Protein AF-A0A258DHE6-F1 (afdb_monomer)

Sequence (93 aa):
MIRQIVALQLERIRRRVGEAYGASFDYDPALVEAIAARCTESASGARNIENILSRTLLPELSMRLLEAMANETPITAIFVGLAADGQFTYALS

Radius of gyration: 13.35 Å; Cα contacts (8 Å, |Δi|>4): 103; chains: 1; bounding box: 31×19×33 Å

Nearest PDB structures (foldseek):
  7ttr-assembly1_D  TM=7.112E-01  e=1.881E-03  Homo sapiens
  7tts-asse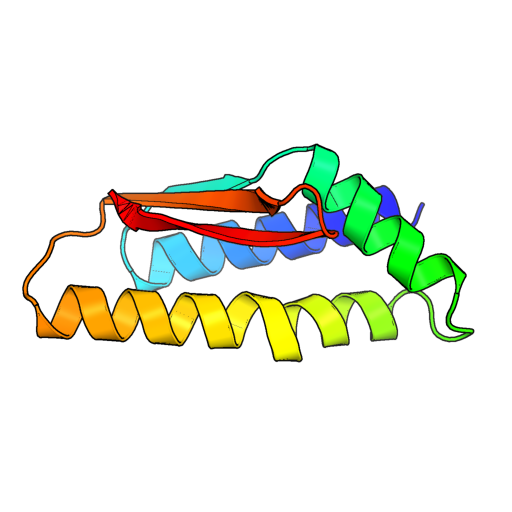mbly1_D  TM=7.112E-01  e=1.881E-03  Homo sapiens
  7us2-assembly1_E  TM=7.720E-01  e=1.074E-02  Homo sapiens
  7ttr-assembly1_B  TM=8.091E-01  e=1.198E-01  Homo sapiens
  7tts-assembly1_B  TM=8.091E-01  e=1.198E-01  Homo sapiens

pLDDT: mean 85.48, std 7.7, range [57.56, 93.5]

Secondary structure (DSSP, 8-state):
-HHHHHHHHHHHHHHHHHHHHS-EEEE-HHHHHHHHHHHHTSTTHHHHHHHHIIIIIHHHHHHHHHHHHHTT----EEEEEE-TTS-EEEEE-

Structure (mmCIF, N/CA/C/O backbone):
data_AF-A0A258DHE6-F1
#
_entry.id   AF-A0A258DHE6-F1
#
loop_
_atom_site.group_PDB
_atom_site.id
_atom_site.type_symbol
_atom_site.label_atom_id
_atom_site.label_alt_id
_atom_site.label_comp_id
_atom_site.label_asym_id
_atom_site.label_entity_id
_atom_site.label_seq_id
_atom_site.pdbx_PDB_ins_code
_atom_site.Cartn_x
_atom_site.Cartn_y
_atom_site.Cartn_z
_atom_site.occupancy
_atom_site.B_iso_or_equiv
_atom_site.auth_seq_id
_atom_site.auth_comp_id
_atom_site.auth_asym_id
_atom_site.auth_atom_id
_atom_site.pdbx_PDB_model_num
ATOM 1 N N . MET A 1 1 ? 13.602 -6.596 -10.823 1.00 76.06 1 MET A N 1
ATOM 2 C CA . MET A 1 1 ? 14.307 -5.717 -9.864 1.00 76.06 1 MET A CA 1
ATOM 3 C C . MET A 1 1 ? 13.386 -4.647 -9.269 1.00 76.06 1 MET A C 1
ATOM 5 O O . MET A 1 1 ? 13.118 -4.727 -8.082 1.00 76.06 1 MET A O 1
ATOM 9 N N . ILE A 1 2 ? 12.822 -3.709 -10.049 1.00 81.31 2 ILE A N 1
ATOM 10 C CA . ILE A 1 2 ? 11.935 -2.637 -9.525 1.00 81.31 2 ILE A CA 1
ATOM 11 C C . ILE A 1 2 ? 10.743 -3.165 -8.706 1.00 81.31 2 ILE A C 1
ATOM 13 O O . ILE A 1 2 ? 10.496 -2.662 -7.616 1.00 81.31 2 ILE A O 1
ATOM 17 N N . ARG A 1 3 ? 10.066 -4.227 -9.163 1.00 85.25 3 ARG A N 1
ATOM 18 C CA . ARG A 1 3 ? 8.934 -4.849 -8.440 1.00 85.25 3 ARG A CA 1
ATOM 19 C C . ARG A 1 3 ? 9.278 -5.256 -7.004 1.00 85.25 3 ARG A C 1
ATOM 21 O O . ARG A 1 3 ? 8.493 -5.030 -6.094 1.00 85.25 3 ARG A O 1
ATOM 28 N N . GLN A 1 4 ? 10.474 -5.809 -6.794 1.00 86.31 4 GLN A N 1
ATOM 29 C CA . GLN A 1 4 ? 10.943 -6.214 -5.464 1.00 86.31 4 GLN A CA 1
ATOM 30 C C . GLN A 1 4 ? 11.178 -5.002 -4.560 1.00 86.31 4 GLN A C 1
ATOM 32 O O . GLN A 1 4 ? 10.873 -5.057 -3.376 1.00 86.31 4 GLN A O 1
ATOM 37 N N . ILE A 1 5 ? 11.679 -3.894 -5.117 1.00 86.19 5 ILE A N 1
ATOM 38 C CA . ILE A 1 5 ? 11.858 -2.645 -4.369 1.00 86.19 5 ILE A CA 1
ATOM 39 C C . ILE A 1 5 ? 10.494 -2.097 -3.941 1.00 86.19 5 ILE A C 1
ATOM 41 O O . ILE A 1 5 ? 10.330 -1.741 -2.779 1.00 86.19 5 ILE A O 1
ATOM 45 N N . VAL A 1 6 ? 9.510 -2.081 -4.846 1.00 87.00 6 VAL A N 1
ATOM 46 C CA . VAL A 1 6 ? 8.138 -1.657 -4.527 1.00 87.00 6 VAL A CA 1
ATOM 47 C C . VAL A 1 6 ? 7.548 -2.526 -3.415 1.00 87.00 6 VAL A C 1
ATOM 49 O O . VAL A 1 6 ? 7.092 -1.985 -2.412 1.00 87.00 6 VAL A O 1
ATOM 52 N N . ALA A 1 7 ? 7.634 -3.854 -3.538 1.00 88.94 7 ALA A N 1
ATOM 53 C CA . ALA A 1 7 ? 7.142 -4.783 -2.520 1.00 88.94 7 ALA A CA 1
ATOM 54 C C . ALA A 1 7 ? 7.807 -4.553 -1.150 1.00 88.94 7 ALA A C 1
ATOM 56 O O . ALA A 1 7 ? 7.121 -4.484 -0.134 1.00 88.94 7 ALA A O 1
ATOM 57 N N . LEU A 1 8 ? 9.129 -4.348 -1.111 1.00 90.38 8 LEU A N 1
ATOM 58 C CA . LEU A 1 8 ? 9.853 -4.040 0.127 1.00 90.38 8 LEU A CA 1
ATOM 59 C C . LEU A 1 8 ? 9.403 -2.719 0.765 1.00 90.38 8 LEU A C 1
ATOM 61 O O . LEU A 1 8 ? 9.325 -2.629 1.990 1.00 90.38 8 LEU A O 1
ATOM 65 N N . GLN A 1 9 ? 9.118 -1.686 -0.032 1.00 88.12 9 GLN A N 1
ATOM 66 C CA . GLN A 1 9 ? 8.620 -0.414 0.500 1.00 88.12 9 GLN A CA 1
ATOM 67 C C . GLN A 1 9 ? 7.177 -0.537 1.000 1.00 88.12 9 GLN A C 1
ATOM 69 O O . GLN A 1 9 ? 6.879 -0.043 2.085 1.00 88.12 9 GLN A O 1
ATOM 74 N N . LEU A 1 10 ? 6.307 -1.246 0.276 1.00 90.25 10 LEU A N 1
ATOM 75 C CA . LEU A 1 10 ? 4.943 -1.537 0.729 1.00 90.25 10 LEU A CA 1
ATOM 76 C C . LEU A 1 10 ? 4.948 -2.338 2.034 1.00 90.25 10 LEU A C 1
ATOM 78 O O . LEU A 1 10 ? 4.186 -2.033 2.941 1.00 90.25 10 LEU A O 1
ATOM 82 N N . GLU A 1 11 ? 5.877 -3.277 2.196 1.00 91.62 11 GLU A N 1
ATOM 83 C CA . GLU A 1 11 ? 6.044 -4.036 3.438 1.00 91.62 11 GLU A CA 1
ATOM 84 C C . GLU A 1 11 ? 6.524 -3.164 4.616 1.00 91.62 11 GLU A C 1
ATOM 86 O O . GLU A 1 11 ? 6.178 -3.391 5.778 1.00 91.62 11 GLU A O 1
ATOM 91 N N . ARG A 1 12 ? 7.327 -2.125 4.351 1.00 90.44 12 ARG A N 1
ATOM 92 C CA . ARG A 1 12 ? 7.680 -1.120 5.372 1.00 90.44 12 ARG A CA 1
ATOM 93 C C . ARG A 1 12 ? 6.473 -0.269 5.753 1.00 90.44 12 ARG A C 1
ATOM 95 O O . ARG A 1 12 ? 6.300 0.018 6.934 1.00 90.44 12 ARG A O 1
ATOM 102 N N . ILE A 1 13 ? 5.647 0.107 4.777 1.00 88.69 13 ILE A N 1
ATOM 103 C CA . ILE A 1 13 ? 4.399 0.843 5.011 1.00 88.69 13 ILE A CA 1
ATOM 104 C C . ILE A 1 13 ? 3.442 -0.007 5.840 1.00 88.69 13 ILE A C 1
ATOM 106 O O . ILE A 1 13 ? 2.967 0.474 6.862 1.00 88.69 13 ILE A O 1
ATOM 110 N N . ARG A 1 14 ? 3.249 -1.278 5.473 1.00 90.94 14 ARG A N 1
ATOM 111 C CA . ARG A 1 14 ? 2.409 -2.235 6.197 1.00 90.94 14 ARG A CA 1
ATOM 112 C C . ARG A 1 14 ? 2.743 -2.280 7.682 1.00 90.94 14 ARG A C 1
ATOM 114 O O . ARG A 1 14 ? 1.866 -2.099 8.520 1.00 90.94 14 ARG A O 1
ATOM 121 N N . ARG A 1 15 ? 4.027 -2.463 8.005 1.00 90.94 15 ARG A N 1
A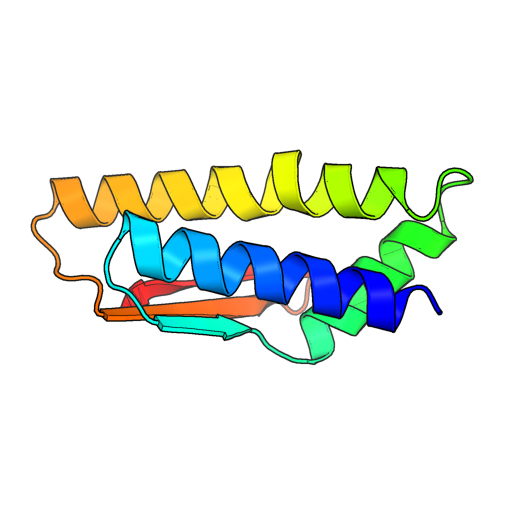TOM 1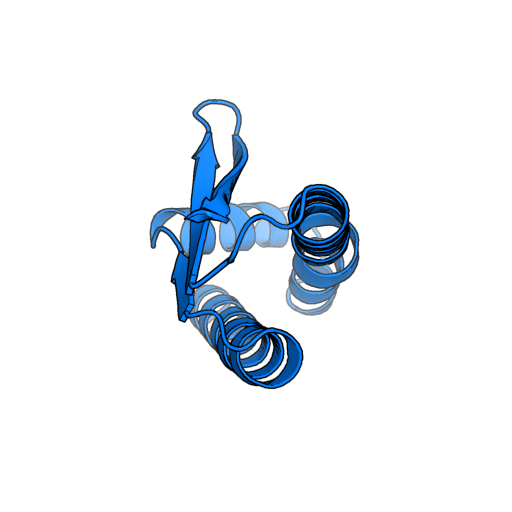22 C CA . ARG A 1 15 ? 4.504 -2.477 9.396 1.00 90.94 15 ARG A CA 1
ATOM 123 C C . ARG A 1 15 ? 4.239 -1.156 10.107 1.00 90.94 15 ARG A C 1
ATOM 125 O O . ARG A 1 15 ? 3.661 -1.161 11.184 1.00 90.94 15 ARG A O 1
ATOM 132 N N . ARG A 1 16 ? 4.593 -0.030 9.483 1.00 88.31 16 ARG A N 1
ATOM 133 C CA . ARG A 1 16 ? 4.406 1.299 10.079 1.00 88.31 16 ARG A CA 1
ATOM 134 C C . ARG A 1 16 ? 2.934 1.623 10.336 1.00 88.31 16 ARG A C 1
ATOM 136 O O . ARG A 1 16 ? 2.619 2.223 11.354 1.00 88.31 16 ARG A O 1
ATOM 143 N N . VAL A 1 17 ? 2.048 1.254 9.415 1.00 85.62 17 VAL A N 1
ATOM 144 C CA . VAL A 1 17 ? 0.602 1.457 9.553 1.00 85.62 17 VAL A CA 1
ATOM 145 C C . VAL A 1 17 ? 0.048 0.580 10.675 1.00 85.62 17 VAL A C 1
ATOM 147 O O . VAL A 1 17 ? -0.674 1.088 11.528 1.00 85.62 17 VAL A O 1
ATOM 150 N N . GLY A 1 18 ? 0.453 -0.692 10.737 1.00 87.25 18 GLY A N 1
ATOM 151 C CA . GLY A 1 18 ? 0.075 -1.583 11.835 1.00 87.25 18 GLY A CA 1
ATOM 152 C C . GLY A 1 18 ? 0.556 -1.093 13.200 1.00 87.25 18 GLY A C 1
ATOM 153 O O . GLY A 1 18 ? -0.207 -1.110 14.158 1.00 87.25 18 GLY A O 1
ATOM 154 N N . GLU A 1 19 ? 1.786 -0.586 13.289 1.00 87.88 19 GLU A N 1
ATOM 155 C CA . GLU A 1 19 ? 2.338 -0.019 14.526 1.00 87.88 19 GLU A CA 1
ATOM 156 C C . GLU A 1 19 ? 1.661 1.297 14.935 1.00 87.88 19 GLU A C 1
ATOM 158 O O . GLU A 1 19 ? 1.442 1.529 16.120 1.00 87.88 19 GLU A O 1
ATOM 163 N N . ALA A 1 20 ? 1.334 2.166 13.974 1.00 84.75 20 ALA A N 1
ATOM 164 C CA . ALA A 1 20 ? 0.771 3.486 14.256 1.00 84.75 20 ALA A CA 1
ATOM 165 C C . ALA A 1 20 ? -0.735 3.459 14.551 1.00 84.75 20 ALA A C 1
ATOM 167 O O . ALA A 1 20 ? -1.203 4.244 15.373 1.00 84.75 20 ALA A O 1
ATOM 168 N N . TYR A 1 21 ? -1.487 2.587 13.875 1.00 82.88 21 TYR A N 1
ATOM 169 C CA . TYR A 1 21 ? -2.953 2.594 13.905 1.00 82.88 21 TYR A CA 1
ATOM 170 C C . TYR A 1 21 ? -3.567 1.292 14.432 1.00 82.88 21 TYR A C 1
ATOM 172 O O . TYR A 1 21 ? -4.775 1.238 14.627 1.00 82.88 21 TYR A O 1
ATOM 180 N N . GLY A 1 22 ? -2.775 0.236 14.652 1.00 85.25 22 GLY A N 1
ATOM 181 C CA . GLY A 1 22 ? -3.297 -1.071 15.070 1.00 85.25 22 GLY A CA 1
ATOM 182 C C . GLY A 1 22 ? -4.104 -1.800 13.989 1.00 85.25 22 GLY A C 1
ATOM 183 O O . GLY A 1 22 ? -4.776 -2.781 14.294 1.00 85.25 22 GLY A O 1
ATOM 184 N N . ALA A 1 23 ? -4.041 -1.336 12.737 1.00 88.50 23 ALA A N 1
ATOM 185 C CA . ALA A 1 23 ? -4.789 -1.887 11.613 1.00 88.50 23 ALA A CA 1
ATOM 186 C C . ALA A 1 23 ? -3.916 -2.802 10.743 1.00 88.50 23 ALA A C 1
ATOM 188 O O . ALA A 1 23 ? -2.732 -2.540 10.512 1.00 88.50 23 ALA A O 1
ATOM 189 N N . SER A 1 24 ? -4.516 -3.861 10.204 1.00 90.88 24 SER A N 1
ATOM 190 C CA . SER A 1 24 ? -3.902 -4.630 9.121 1.00 90.88 24 SER A CA 1
ATOM 191 C C . SER A 1 24 ? -3.831 -3.785 7.845 1.00 90.88 24 SER A C 1
ATOM 193 O O . SER A 1 24 ? -4.696 -2.948 7.595 1.00 90.88 24 SER A O 1
ATOM 195 N N . PHE A 1 25 ? -2.772 -3.970 7.058 1.00 92.25 25 PHE A N 1
ATOM 196 C CA . PHE A 1 25 ? -2.588 -3.278 5.786 1.00 92.25 25 PHE A CA 1
ATOM 197 C C . PHE A 1 25 ? -2.264 -4.301 4.703 1.00 92.25 25 PHE A C 1
ATOM 199 O O . PHE A 1 25 ? -1.213 -4.943 4.738 1.00 92.25 25 PHE A O 1
ATOM 206 N N . ASP A 1 26 ? -3.158 -4.409 3.735 1.00 93.44 26 ASP A N 1
ATOM 207 C CA . ASP A 1 26 ? -3.045 -5.278 2.576 1.00 93.44 26 ASP A CA 1
ATOM 208 C C . ASP A 1 26 ? -3.164 -4.454 1.293 1.00 93.44 26 ASP A C 1
ATOM 210 O O . ASP A 1 26 ? -3.651 -3.320 1.280 1.00 93.44 26 ASP A O 1
ATOM 214 N N . TYR A 1 27 ? -2.668 -5.007 0.193 1.00 92.94 27 TYR A N 1
ATOM 215 C CA . TYR A 1 27 ? -2.711 -4.340 -1.099 1.00 92.94 27 TYR 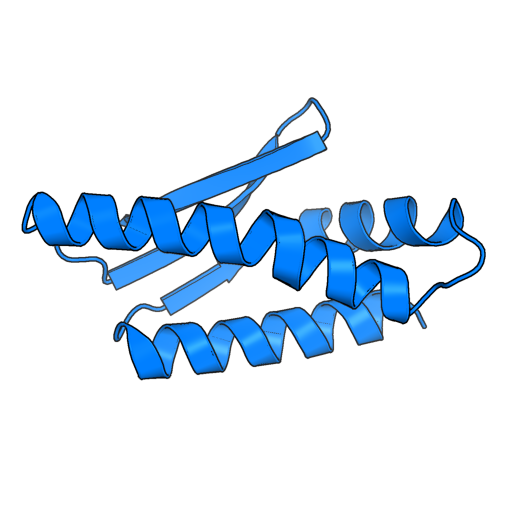A CA 1
ATOM 216 C C . TYR A 1 27 ? -2.892 -5.335 -2.238 1.00 92.94 27 TYR A C 1
ATOM 218 O O . TYR A 1 27 ? -2.462 -6.487 -2.161 1.00 92.94 27 TYR A O 1
ATOM 226 N N . ASP A 1 28 ? -3.500 -4.865 -3.321 1.00 92.62 28 ASP A N 1
ATOM 227 C CA . ASP A 1 28 ? -3.635 -5.632 -4.552 1.00 92.62 28 ASP A CA 1
ATOM 228 C C . ASP A 1 28 ? -2.249 -5.856 -5.192 1.00 92.62 28 ASP A C 1
ATOM 230 O O . ASP A 1 28 ? -1.509 -4.888 -5.398 1.00 92.62 28 ASP A O 1
ATOM 234 N N . PRO A 1 29 ? -1.865 -7.091 -5.563 1.00 88.69 29 PRO A N 1
ATOM 235 C CA . PRO A 1 29 ? -0.647 -7.343 -6.332 1.00 88.69 29 PRO A CA 1
ATOM 236 C C . PRO A 1 29 ? -0.515 -6.483 -7.604 1.00 88.69 29 PRO A C 1
ATOM 238 O O . PRO A 1 29 ? 0.601 -6.102 -7.969 1.00 88.69 29 PRO A O 1
ATOM 241 N N . ALA A 1 30 ? -1.626 -6.112 -8.250 1.00 89.38 30 ALA A N 1
ATOM 242 C CA . ALA A 1 30 ? -1.650 -5.209 -9.402 1.00 89.38 30 ALA A CA 1
ATOM 243 C C . ALA A 1 30 ? -1.131 -3.795 -9.071 1.00 89.38 30 ALA A C 1
ATOM 245 O O . ALA A 1 30 ? -0.616 -3.097 -9.949 1.00 89.38 30 ALA A O 1
ATOM 246 N N . LEU A 1 31 ? -1.178 -3.381 -7.801 1.00 89.75 31 LEU A N 1
ATOM 247 C CA . LEU A 1 31 ? -0.588 -2.130 -7.325 1.00 89.75 31 LEU A CA 1
ATOM 248 C C . LEU A 1 31 ? 0.930 -2.107 -7.560 1.00 89.75 31 LEU A C 1
ATOM 250 O O . LEU A 1 31 ? 1.485 -1.095 -7.992 1.00 89.75 31 LEU A O 1
ATOM 254 N N . VAL A 1 32 ? 1.606 -3.237 -7.316 1.00 89.56 32 VAL A N 1
ATOM 255 C CA . VAL A 1 32 ? 3.056 -3.379 -7.527 1.00 89.56 32 VAL A CA 1
ATOM 256 C C . VAL A 1 32 ? 3.393 -3.180 -9.000 1.00 89.56 32 VAL A C 1
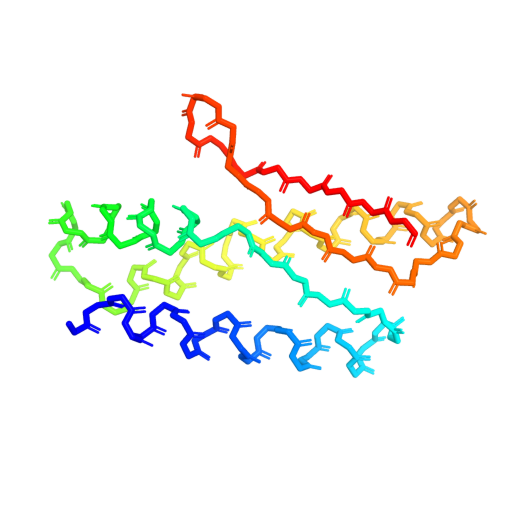ATOM 258 O O . VAL A 1 32 ? 4.358 -2.489 -9.332 1.00 89.56 32 VAL A O 1
ATOM 261 N N . GLU A 1 33 ? 2.573 -3.760 -9.875 1.00 87.56 33 GLU A N 1
ATOM 262 C CA . GLU A 1 33 ? 2.701 -3.645 -11.324 1.00 87.56 33 GLU A CA 1
ATOM 263 C C . GLU A 1 33 ? 2.541 -2.194 -11.791 1.00 87.56 33 GLU A C 1
ATOM 265 O O . GLU A 1 33 ? 3.398 -1.685 -12.517 1.00 87.56 33 GLU A O 1
ATOM 270 N N . ALA A 1 34 ? 1.505 -1.504 -11.315 1.00 87.19 34 ALA A N 1
ATOM 271 C CA . ALA A 1 34 ? 1.222 -0.119 -11.678 1.00 87.19 34 ALA A CA 1
ATOM 272 C C . ALA A 1 34 ? 2.299 0.861 -11.186 1.00 87.19 34 ALA A C 1
ATOM 274 O O . ALA A 1 34 ? 2.741 1.736 -11.935 1.00 87.19 34 ALA A O 1
ATOM 275 N N . ILE A 1 35 ? 2.772 0.708 -9.944 1.00 86.12 35 ILE A N 1
ATOM 276 C CA . ILE A 1 35 ? 3.850 1.550 -9.402 1.00 86.12 35 ILE A CA 1
ATOM 277 C C . ILE A 1 35 ? 5.152 1.301 -10.169 1.00 86.12 35 ILE A C 1
ATOM 279 O O . ILE A 1 35 ? 5.868 2.251 -10.494 1.00 86.12 35 ILE A O 1
ATOM 283 N N . ALA A 1 36 ? 5.455 0.040 -10.495 1.00 85.31 36 ALA A N 1
ATOM 284 C CA . ALA A 1 36 ? 6.628 -0.302 -11.288 1.00 85.31 36 ALA A CA 1
ATOM 285 C C . ALA A 1 36 ? 6.574 0.324 -12.692 1.00 85.31 36 ALA A C 1
ATOM 287 O O . ALA A 1 36 ? 7.567 0.917 -13.115 1.00 85.31 36 ALA A O 1
ATOM 288 N N . ALA A 1 37 ? 5.421 0.257 -13.369 1.00 83.50 37 ALA A N 1
ATOM 289 C CA . ALA A 1 37 ? 5.216 0.834 -14.699 1.00 83.50 37 ALA A CA 1
ATOM 290 C C . ALA A 1 37 ? 5.409 2.363 -14.714 1.00 83.50 37 ALA A C 1
ATOM 292 O O . ALA A 1 37 ? 6.118 2.897 -15.566 1.00 83.50 37 ALA A O 1
ATOM 293 N N . ARG A 1 38 ? 4.897 3.068 -13.696 1.00 80.38 38 ARG A N 1
ATOM 294 C CA . ARG A 1 38 ? 5.114 4.519 -13.517 1.00 80.38 38 ARG A CA 1
ATOM 295 C C . ARG A 1 38 ? 6.579 4.896 -13.294 1.00 80.38 38 ARG A C 1
ATOM 297 O O . ARG A 1 38 ? 6.977 6.033 -13.534 1.00 80.38 38 ARG A O 1
ATOM 304 N N . CYS A 1 39 ? 7.399 3.967 -12.803 1.00 74.50 39 CYS A N 1
ATOM 305 C CA . CYS A 1 39 ? 8.824 4.204 -12.568 1.00 74.50 39 CYS A CA 1
ATOM 306 C C . CYS A 1 39 ? 9.693 3.969 -13.800 1.00 74.50 39 CYS A C 1
ATOM 308 O O . CYS A 1 39 ? 10.775 4.543 -13.874 1.00 74.50 39 CYS A O 1
ATOM 310 N N . THR A 1 40 ? 9.236 3.175 -14.767 1.00 65.69 40 THR A N 1
ATOM 311 C CA . THR A 1 40 ? 9.937 2.990 -16.046 1.00 65.69 40 THR A CA 1
ATOM 312 C C . THR A 1 40 ? 9.869 4.213 -16.964 1.00 65.69 40 THR A C 1
ATOM 314 O O . THR A 1 40 ? 10.726 4.355 -17.828 1.00 65.69 40 THR A O 1
ATOM 317 N N . GLU A 1 41 ? 8.920 5.126 -16.747 1.00 62.53 41 GLU A N 1
ATOM 318 C CA . GLU A 1 41 ? 8.774 6.359 -17.540 1.00 62.53 41 GLU A CA 1
ATOM 319 C C . GLU A 1 41 ? 9.682 7.510 -17.066 1.00 62.53 41 GLU A C 1
ATOM 321 O O . GLU A 1 41 ? 9.905 8.472 -17.798 1.00 62.53 41 GLU A O 1
ATOM 326 N N . SER A 1 42 ? 10.249 7.421 -15.856 1.00 57.56 42 SER A N 1
ATOM 327 C CA . SER A 1 42 ? 11.077 8.473 -15.256 1.00 57.56 42 SER A CA 1
ATOM 328 C C . SER A 1 42 ? 12.493 7.964 -14.995 1.00 57.56 42 SER A C 1
ATOM 330 O O . SER A 1 42 ? 12.689 6.960 -14.312 1.00 57.56 42 SER A O 1
ATOM 332 N N . ALA A 1 43 ? 13.508 8.687 -15.478 1.00 58.59 43 ALA A N 1
ATOM 333 C CA . ALA A 1 43 ? 14.935 8.334 -15.406 1.00 58.59 43 ALA A CA 1
ATOM 334 C C . ALA A 1 43 ? 15.520 8.179 -13.975 1.00 58.59 43 ALA A C 1
ATOM 336 O O . ALA A 1 43 ? 16.727 8.021 -13.809 1.00 58.59 43 ALA A O 1
ATOM 337 N N . SER A 1 44 ? 14.686 8.211 -12.927 1.00 61.03 44 SER A N 1
ATOM 338 C CA . SER A 1 44 ? 15.069 8.150 -11.510 1.00 61.03 44 SER A CA 1
ATOM 339 C C . SER A 1 44 ? 14.502 6.952 -10.725 1.00 61.03 44 SER A C 1
ATOM 341 O O . SER A 1 44 ? 14.537 6.971 -9.494 1.00 61.03 44 SER A O 1
ATOM 343 N N . GLY A 1 45 ? 14.011 5.907 -11.408 1.00 64.88 45 GLY A N 1
ATOM 344 C CA . GLY A 1 45 ? 13.730 4.553 -10.893 1.00 64.88 45 GLY A CA 1
ATOM 345 C C . GLY A 1 45 ? 13.306 4.447 -9.417 1.00 64.88 45 GLY A C 1
ATOM 346 O O . GLY A 1 45 ? 12.122 4.496 -9.100 1.00 64.88 45 GLY A O 1
ATOM 347 N N . ALA A 1 46 ? 14.269 4.289 -8.499 1.00 67.12 46 ALA A N 1
ATOM 348 C CA . ALA A 1 46 ? 14.018 4.084 -7.066 1.00 67.12 46 ALA A CA 1
ATOM 349 C C . ALA A 1 46 ? 13.487 5.323 -6.317 1.00 67.12 46 ALA A C 1
ATOM 351 O O . ALA A 1 46 ? 12.642 5.192 -5.433 1.00 67.12 46 ALA A O 1
ATOM 352 N N . ARG A 1 47 ? 13.942 6.527 -6.683 1.00 73.81 47 ARG A N 1
ATOM 353 C CA . ARG A 1 47 ? 13.490 7.789 -6.067 1.00 73.81 47 ARG A CA 1
ATOM 354 C C . ARG A 1 47 ? 12.054 8.115 -6.470 1.00 73.81 47 ARG A C 1
ATOM 356 O O . ARG A 1 47 ? 11.313 8.734 -5.713 1.00 73.81 47 ARG A O 1
ATOM 363 N N . ASN A 1 48 ? 11.651 7.651 -7.652 1.00 78.19 48 ASN A N 1
ATOM 364 C CA . ASN A 1 48 ? 10.285 7.795 -8.130 1.00 78.19 48 ASN A CA 1
ATOM 365 C C . ASN A 1 48 ? 9.302 6.915 -7.341 1.00 78.19 48 ASN A C 1
ATOM 367 O O . ASN A 1 48 ? 8.229 7.391 -6.985 1.00 78.19 48 ASN A O 1
ATOM 371 N N . ILE A 1 49 ? 9.689 5.679 -6.990 1.00 81.62 49 ILE A N 1
ATOM 372 C CA . ILE A 1 49 ? 8.886 4.800 -6.116 1.00 81.62 49 ILE A CA 1
ATOM 373 C C . ILE A 1 49 ? 8.628 5.494 -4.780 1.00 81.62 49 ILE A C 1
ATOM 375 O O . ILE A 1 49 ? 7.486 5.594 -4.338 1.00 81.62 49 ILE A O 1
ATOM 379 N N . GLU A 1 50 ? 9.694 5.993 -4.151 1.00 81.12 50 GLU A N 1
ATOM 380 C CA . GLU A 1 50 ? 9.589 6.693 -2.875 1.00 81.12 50 GLU A CA 1
ATOM 381 C C . GLU A 1 50 ? 8.685 7.922 -2.991 1.00 81.12 50 GLU A C 1
ATOM 383 O O . GLU A 1 50 ? 7.822 8.112 -2.138 1.00 81.12 50 GLU A O 1
ATOM 388 N N . ASN A 1 51 ? 8.803 8.709 -4.064 1.00 82.88 51 ASN A N 1
ATOM 389 C CA . ASN A 1 51 ? 7.923 9.851 -4.308 1.00 82.88 51 ASN A CA 1
ATOM 390 C C . ASN A 1 51 ? 6.452 9.443 -4.459 1.00 82.88 51 ASN A C 1
ATOM 392 O O . ASN A 1 51 ? 5.602 10.059 -3.829 1.00 82.88 51 ASN A O 1
ATOM 396 N N . ILE A 1 52 ? 6.135 8.413 -5.246 1.00 85.56 52 ILE A N 1
ATOM 397 C CA . ILE A 1 52 ? 4.747 7.952 -5.424 1.00 85.56 52 ILE A CA 1
ATOM 398 C C . ILE A 1 52 ? 4.168 7.485 -4.083 1.00 85.56 52 ILE A C 1
ATOM 400 O O . ILE A 1 52 ? 3.059 7.861 -3.705 1.00 85.56 52 ILE A O 1
ATOM 404 N N . LEU A 1 53 ? 4.932 6.699 -3.325 1.00 85.44 53 LEU A N 1
ATOM 405 C CA . LEU A 1 53 ? 4.469 6.179 -2.042 1.00 85.44 53 LEU A CA 1
ATOM 406 C C . LEU A 1 53 ? 4.321 7.284 -0.987 1.00 85.44 53 LEU A C 1
ATOM 408 O O . LEU A 1 53 ? 3.313 7.337 -0.290 1.00 85.44 53 LEU A O 1
ATOM 412 N N . SER A 1 54 ? 5.302 8.179 -0.871 1.00 84.00 54 SER A N 1
ATOM 413 C CA . SER A 1 54 ? 5.343 9.205 0.181 1.00 84.00 54 SER A CA 1
ATOM 414 C C . SER A 1 54 ? 4.555 10.473 -0.131 1.00 84.00 54 SER A C 1
ATOM 416 O O . SER A 1 54 ? 4.120 11.142 0.801 1.00 84.00 54 SER A O 1
ATOM 418 N N . ARG A 1 55 ? 4.368 10.821 -1.410 1.00 85.19 55 ARG A N 1
ATOM 419 C CA . ARG A 1 55 ? 3.681 12.056 -1.831 1.00 85.19 55 ARG A CA 1
ATOM 420 C C . ARG A 1 55 ? 2.263 11.816 -2.338 1.00 85.19 55 ARG A C 1
ATOM 422 O O . ARG A 1 55 ? 1.524 12.784 -2.462 1.00 85.19 55 ARG A O 1
ATOM 429 N N . THR A 1 56 ? 1.886 10.566 -2.602 1.00 87.06 56 THR A N 1
ATOM 430 C CA . THR A 1 56 ? 0.532 10.211 -3.052 1.00 87.06 56 THR A CA 1
ATOM 431 C C . THR A 1 56 ? -0.094 9.191 -2.112 1.00 87.06 56 THR A C 1
ATOM 433 O O . THR A 1 56 ? -1.029 9.526 -1.391 1.00 87.06 56 THR A O 1
ATOM 436 N N . LEU A 1 57 ? 0.470 7.978 -2.026 1.00 87.12 57 LEU A N 1
ATOM 437 C CA . LEU A 1 57 ? -0.203 6.884 -1.322 1.00 87.12 57 LEU A CA 1
ATOM 438 C C . LEU A 1 57 ? -0.389 7.157 0.177 1.00 87.12 57 LEU A C 1
ATOM 440 O O . LEU A 1 57 ? -1.492 7.004 0.699 1.00 87.12 57 LEU A O 1
ATOM 444 N N . LEU A 1 58 ? 0.689 7.536 0.868 1.00 86.56 58 LEU A N 1
ATOM 445 C CA . LEU A 1 58 ? 0.686 7.766 2.314 1.00 86.56 58 LEU A CA 1
ATOM 446 C C . LEU A 1 58 ? -0.129 8.999 2.735 1.00 86.56 58 LEU A C 1
ATOM 448 O O . LEU A 1 58 ? -0.864 8.880 3.717 1.00 86.56 58 LEU A O 1
ATOM 452 N N . PRO A 1 59 ? -0.049 10.159 2.051 1.00 89.38 59 PRO A N 1
ATOM 453 C CA . PRO A 1 59 ? -0.894 11.307 2.374 1.00 89.38 59 PRO A CA 1
ATOM 454 C C . PRO A 1 59 ? -2.388 11.012 2.222 1.00 89.38 59 PRO A C 1
ATOM 456 O O . PRO A 1 59 ? -3.156 11.324 3.130 1.00 89.38 59 PRO A O 1
ATOM 459 N N . GLU A 1 60 ? -2.793 10.362 1.125 1.00 90.81 60 GLU A N 1
ATOM 460 C CA . GLU A 1 60 ? -4.196 9.994 0.889 1.00 90.81 60 GLU A CA 1
ATOM 461 C C . GLU A 1 60 ? -4.704 8.992 1.929 1.00 90.81 60 GLU A C 1
ATOM 463 O O . GLU A 1 60 ? -5.794 9.165 2.476 1.00 90.81 60 GLU A O 1
ATOM 468 N N . LEU A 1 61 ? -3.894 7.981 2.264 1.00 88.94 61 LEU A N 1
ATOM 469 C CA . LEU A 1 61 ? -4.232 7.041 3.328 1.00 88.94 61 LEU A CA 1
ATOM 470 C C . LEU A 1 61 ? -4.377 7.761 4.673 1.00 88.94 61 LEU A C 1
ATOM 472 O O . LEU A 1 61 ? -5.357 7.549 5.379 1.00 88.94 61 LEU A O 1
ATOM 476 N N . SER A 1 62 ? -3.426 8.632 5.016 1.00 87.94 62 SER A N 1
ATOM 477 C CA . SER A 1 62 ? -3.428 9.348 6.297 1.00 87.94 62 SER A CA 1
ATOM 478 C C . SER A 1 62 ? -4.677 10.211 6.454 1.00 87.94 62 SER A C 1
ATOM 480 O O . SER A 1 62 ? -5.272 10.218 7.526 1.00 87.94 62 SER A O 1
ATOM 482 N N . MET A 1 63 ? -5.105 10.897 5.390 1.00 89.94 63 MET A N 1
ATOM 483 C CA . MET A 1 63 ? -6.330 11.701 5.392 1.00 89.94 63 MET A CA 1
ATOM 484 C C . MET A 1 63 ? -7.562 10.843 5.703 1.00 89.94 63 MET A C 1
ATOM 486 O O . MET A 1 63 ? -8.322 11.175 6.606 1.00 89.94 63 MET A O 1
ATOM 490 N N . ARG A 1 64 ? -7.704 9.689 5.040 1.00 89.38 64 ARG A N 1
ATOM 491 C CA . ARG A 1 64 ? -8.834 8.772 5.267 1.00 89.38 64 ARG A CA 1
ATOM 492 C C . ARG A 1 64 ? -8.828 8.163 6.670 1.00 89.38 64 ARG A C 1
ATOM 494 O O . ARG A 1 64 ? -9.882 8.022 7.281 1.00 89.38 64 ARG A O 1
ATOM 501 N N . LEU A 1 65 ? -7.650 7.817 7.194 1.00 86.94 65 LEU A N 1
ATOM 502 C CA . LEU A 1 65 ? -7.514 7.320 8.567 1.00 86.94 65 LEU A CA 1
ATOM 503 C C . LEU A 1 65 ? -7.914 8.395 9.584 1.00 86.94 65 LEU A C 1
ATOM 505 O O . LEU A 1 65 ? -8.651 8.104 10.521 1.00 86.94 65 LEU A O 1
ATOM 509 N N . LEU A 1 66 ? -7.478 9.642 9.378 1.00 88.44 66 LEU A N 1
ATOM 510 C CA . LEU A 1 66 ? -7.855 10.770 10.232 1.00 88.44 66 LEU A CA 1
ATOM 511 C C . LEU A 1 66 ? -9.365 11.044 10.185 1.00 88.44 66 LEU A C 1
ATOM 513 O O . LEU A 1 66 ? -9.961 11.296 11.228 1.00 88.44 66 LEU A O 1
ATOM 517 N N . GLU A 1 67 ? -9.992 10.955 9.011 1.00 90.12 67 GLU A N 1
ATOM 518 C CA . GLU A 1 67 ? -11.447 11.085 8.861 1.00 90.12 67 GLU A CA 1
ATOM 519 C C . GLU A 1 67 ? -12.204 9.977 9.601 1.00 90.12 67 GLU A C 1
ATOM 521 O O . GLU A 1 67 ? -13.156 10.256 10.326 1.00 90.12 67 GLU A O 1
ATOM 526 N N . ALA A 1 68 ? -11.778 8.721 9.470 1.00 87.62 68 ALA A N 1
ATOM 527 C CA . ALA A 1 68 ? -12.396 7.607 10.186 1.00 87.62 68 ALA A CA 1
ATOM 528 C C . ALA A 1 68 ? -12.236 7.740 11.712 1.00 87.62 68 ALA A C 1
ATOM 530 O O . ALA A 1 68 ? -1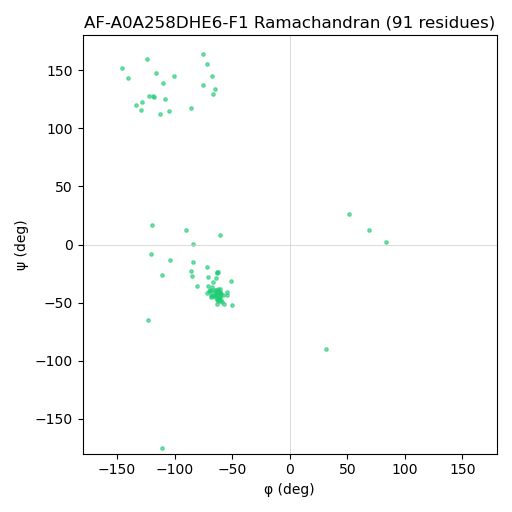3.200 7.520 12.442 1.00 87.62 68 ALA A O 1
ATOM 531 N N . MET A 1 69 ? -11.075 8.199 12.195 1.00 84.69 69 MET A N 1
ATOM 532 C CA . MET A 1 69 ? -10.871 8.517 13.614 1.00 84.69 69 MET A CA 1
ATOM 533 C C . MET A 1 69 ? -11.772 9.662 14.093 1.00 84.69 69 MET A C 1
ATOM 535 O O . MET A 1 69 ? -12.323 9.581 15.188 1.00 84.69 69 MET A O 1
ATOM 539 N N . ALA A 1 70 ? -11.946 10.713 13.285 1.00 89.94 70 ALA A N 1
ATOM 540 C CA . ALA A 1 70 ? -12.848 11.821 13.602 1.00 89.94 70 ALA A CA 1
ATOM 541 C C . ALA A 1 70 ? -14.320 11.378 13.671 1.00 89.94 70 ALA A C 1
ATOM 543 O O . ALA A 1 70 ? -15.096 11.950 14.432 1.00 89.94 70 ALA A O 1
ATOM 544 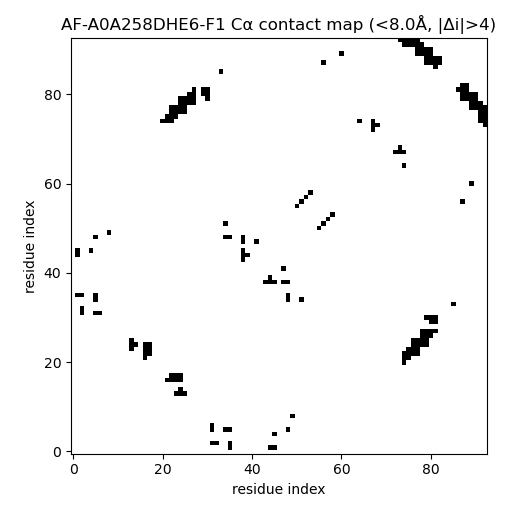N N . ASN A 1 71 ? -14.682 10.342 12.912 1.00 89.81 71 ASN A N 1
ATOM 545 C CA . ASN A 1 71 ? -16.003 9.715 12.918 1.00 89.81 71 ASN A CA 1
ATOM 546 C C . ASN A 1 71 ? -16.124 8.555 13.926 1.00 89.81 71 ASN A C 1
ATOM 548 O O . ASN A 1 71 ? -17.064 7.769 13.821 1.00 89.81 71 ASN A O 1
ATOM 552 N N . GLU A 1 72 ? -15.160 8.394 14.844 1.00 86.62 72 GLU A N 1
ATOM 553 C CA . GLU A 1 72 ? -15.105 7.305 15.839 1.00 86.62 72 GLU A CA 1
ATOM 554 C C . GLU A 1 72 ? -15.268 5.900 15.226 1.00 86.62 72 GLU A C 1
ATOM 556 O O . GLU A 1 72 ? -15.716 4.953 15.874 1.00 86.62 72 GLU A O 1
ATOM 561 N N . THR A 1 73 ? -14.898 5.750 13.953 1.00 84.00 73 THR A N 1
ATOM 562 C CA . THR A 1 73 ? -15.010 4.489 13.228 1.00 84.00 73 THR A CA 1
ATOM 563 C C . THR A 1 73 ? -13.753 3.664 13.496 1.00 84.00 73 THR A C 1
ATOM 565 O O . THR A 1 73 ? -12.654 4.110 13.151 1.00 84.00 73 THR A O 1
ATOM 568 N N . PRO A 1 74 ? -13.867 2.477 14.118 1.00 82.69 74 PRO A N 1
ATOM 569 C CA . PRO A 1 74 ? -12.715 1.618 14.338 1.00 82.69 74 P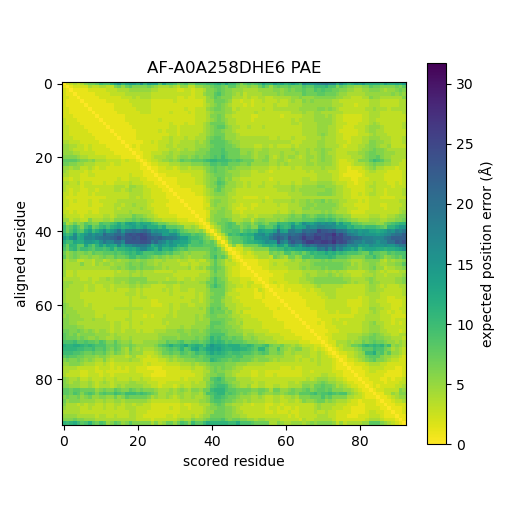RO A CA 1
ATOM 570 C C . PRO A 1 74 ? -12.170 1.142 12.991 1.00 82.69 74 PRO A C 1
ATOM 572 O O . PRO A 1 74 ? -12.929 0.720 12.125 1.00 82.69 74 PRO A O 1
ATOM 575 N N . ILE A 1 75 ? -10.849 1.212 12.827 1.00 88.38 75 ILE A N 1
ATOM 576 C CA . ILE A 1 75 ? -10.155 0.749 11.624 1.00 88.38 75 ILE A CA 1
ATOM 577 C C . ILE A 1 75 ? -9.322 -0.454 12.030 1.00 88.38 75 ILE A C 1
ATOM 579 O O . ILE A 1 75 ? -8.370 -0.342 12.799 1.00 88.38 75 ILE A O 1
ATO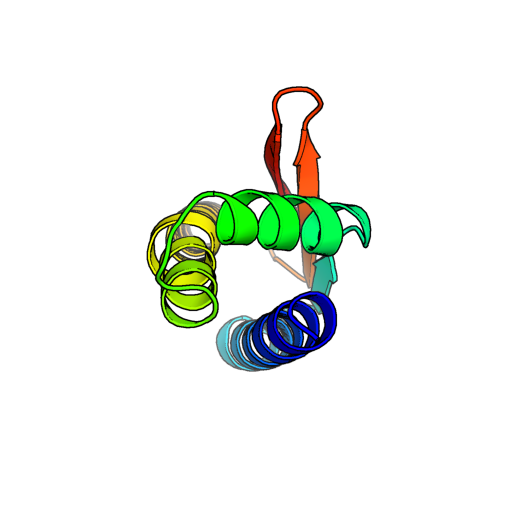M 583 N N . THR A 1 76 ? -9.699 -1.613 11.520 1.00 89.38 76 THR A N 1
ATOM 584 C CA . THR A 1 76 ? -9.053 -2.901 11.785 1.00 89.38 76 THR A CA 1
ATOM 585 C C . THR A 1 76 ? -8.330 -3.425 10.550 1.00 89.38 76 THR A C 1
ATOM 587 O O . THR A 1 76 ? -7.328 -4.141 10.671 1.00 89.38 76 THR A O 1
ATOM 590 N N . ALA A 1 77 ? -8.786 -3.028 9.360 1.00 90.81 77 ALA A N 1
ATOM 591 C CA . ALA A 1 77 ? -8.182 -3.402 8.096 1.00 90.81 77 ALA A CA 1
ATOM 592 C C . ALA A 1 77 ? -8.170 -2.253 7.088 1.00 90.81 77 ALA A C 1
ATOM 594 O O . ALA A 1 77 ? -9.096 -1.447 6.986 1.00 90.81 77 ALA A O 1
ATOM 595 N N . ILE A 1 78 ? -7.083 -2.201 6.327 1.00 92.44 78 ILE A N 1
ATOM 596 C CA . ILE A 1 78 ? -6.832 -1.241 5.264 1.00 92.44 78 ILE A CA 1
ATOM 597 C C . ILE A 1 78 ? -6.444 -2.045 4.036 1.00 92.44 78 ILE A C 1
ATOM 599 O O . ILE A 1 78 ? -5.457 -2.778 4.063 1.00 92.44 78 ILE A O 1
ATOM 603 N N . PHE A 1 79 ? -7.180 -1.870 2.947 1.00 93.38 79 PHE A N 1
ATOM 604 C CA . PHE A 1 79 ? -6.841 -2.460 1.662 1.00 93.38 79 PHE A CA 1
ATOM 605 C C . PHE A 1 79 ? -6.575 -1.371 0.629 1.00 93.38 79 PHE A C 1
ATOM 607 O O . PHE A 1 79 ? -7.411 -0.488 0.419 1.00 93.38 79 PHE A O 1
ATOM 614 N N . VAL A 1 80 ? -5.418 -1.446 -0.030 1.00 93.50 80 VAL A N 1
ATOM 615 C CA . VAL A 1 80 ? -5.055 -0.545 -1.130 1.00 93.50 80 VAL A CA 1
ATOM 616 C C . VAL A 1 80 ? -5.167 -1.270 -2.464 1.00 93.50 80 VAL A C 1
ATOM 618 O O . VAL A 1 80 ? -4.405 -2.192 -2.752 1.00 93.50 80 VAL A O 1
ATOM 621 N N . GLY A 1 81 ? -6.095 -0.824 -3.302 1.00 93.00 81 GLY A N 1
ATOM 622 C CA . GLY A 1 81 ? -6.310 -1.353 -4.643 1.00 93.00 81 GLY A CA 1
ATOM 623 C C . GLY A 1 81 ? -5.913 -0.375 -5.745 1.00 93.00 81 GLY A C 1
ATOM 624 O O . GLY A 1 81 ? -5.435 0.738 -5.501 1.00 93.00 81 GLY A O 1
ATOM 625 N N . LEU A 1 82 ? -6.185 -0.782 -6.981 1.00 91.69 82 LEU A N 1
ATOM 626 C CA . LEU A 1 82 ? -6.036 0.045 -8.172 1.00 91.69 82 LEU A CA 1
ATOM 627 C C . LEU A 1 82 ? -7.382 0.141 -8.899 1.00 91.69 82 LEU A C 1
ATOM 629 O O . LEU A 1 82 ? -8.008 -0.877 -9.187 1.00 91.69 82 LEU A O 1
ATOM 633 N N . ALA A 1 83 ? -7.831 1.358 -9.191 1.00 89.31 83 ALA A N 1
ATOM 634 C CA . ALA A 1 83 ? -8.994 1.591 -10.036 1.00 89.31 83 ALA A CA 1
ATOM 635 C C . ALA A 1 83 ? -8.660 1.365 -11.520 1.00 89.31 83 ALA A C 1
ATOM 637 O O . ALA A 1 83 ? -7.497 1.339 -11.928 1.00 89.31 83 ALA A O 1
ATOM 638 N N . ALA A 1 84 ? -9.699 1.227 -12.348 1.00 85.06 84 ALA A N 1
ATOM 639 C CA . ALA A 1 84 ? -9.563 0.997 -13.789 1.00 85.06 84 ALA A CA 1
ATOM 640 C C . ALA A 1 84 ? -8.871 2.154 -14.539 1.00 85.06 84 ALA A C 1
ATOM 642 O O . ALA A 1 84 ? -8.281 1.940 -15.593 1.00 85.06 84 ALA A O 1
ATOM 643 N N . ASP A 1 85 ? -8.918 3.367 -13.988 1.00 84.81 85 ASP A N 1
ATOM 644 C CA . ASP A 1 85 ? -8.216 4.558 -14.484 1.00 84.81 85 ASP A CA 1
ATOM 645 C C . ASP A 1 85 ? -6.757 4.651 -13.986 1.00 84.81 85 ASP A C 1
ATOM 647 O O . ASP A 1 85 ? -6.031 5.593 -14.308 1.00 84.81 85 ASP A O 1
ATOM 651 N N . GLY A 1 86 ? -6.316 3.669 -13.196 1.00 81.88 86 GLY A N 1
ATOM 652 C CA . GLY A 1 86 ? -5.001 3.614 -12.576 1.00 81.88 86 GLY A CA 1
ATOM 653 C C . GLY A 1 86 ? -4.889 4.395 -11.265 1.00 81.88 86 GLY A C 1
ATOM 654 O O . GLY A 1 86 ? -3.798 4.439 -10.697 1.00 81.88 86 GLY A O 1
ATOM 655 N N . GLN A 1 87 ? -5.945 5.023 -10.749 1.00 86.62 87 GLN A N 1
ATOM 656 C CA . GLN A 1 87 ? -5.878 5.699 -9.451 1.00 86.62 87 GLN A CA 1
ATOM 657 C C . GLN A 1 87 ? -5.808 4.699 -8.291 1.00 86.62 87 GLN A C 1
ATOM 659 O O . GLN A 1 87 ? -6.225 3.545 -8.406 1.00 86.62 87 GLN A O 1
ATOM 664 N N . PHE A 1 88 ? -5.248 5.131 -7.161 1.00 89.50 88 PHE A N 1
ATOM 665 C CA . PHE A 1 88 ? -5.237 4.311 -5.955 1.00 89.50 88 PHE A CA 1
ATOM 666 C C . PHE A 1 88 ? -6.616 4.316 -5.306 1.00 89.50 88 PHE A C 1
ATOM 668 O O . PHE A 1 88 ? -7.276 5.348 -5.205 1.00 89.50 88 PHE A O 1
ATOM 675 N N . THR A 1 89 ? -7.049 3.143 -4.862 1.00 91.81 89 THR A N 1
ATOM 676 C CA . THR A 1 89 ? -8.299 2.983 -4.119 1.00 91.81 89 THR A CA 1
ATOM 677 C C . THR A 1 89 ? -7.994 2.491 -2.720 1.00 91.81 89 THR A C 1
ATOM 679 O O . THR A 1 89 ? -7.024 1.769 -2.503 1.00 91.81 89 THR A O 1
ATOM 682 N N . TYR A 1 90 ? -8.822 2.902 -1.765 1.00 92.00 90 TYR A N 1
ATOM 683 C CA . TYR A 1 90 ? -8.622 2.614 -0.353 1.00 92.00 90 TYR A CA 1
ATOM 684 C C . TYR A 1 90 ? -9.935 2.130 0.233 1.00 92.00 90 TYR A C 1
ATOM 686 O O . TYR A 1 90 ? -10.925 2.865 0.214 1.00 92.00 90 TYR A O 1
ATOM 694 N N . ALA A 1 91 ? -9.927 0.916 0.763 1.00 90.88 91 ALA A N 1
ATOM 695 C CA . ALA A 1 91 ? -11.014 0.384 1.563 1.00 90.88 91 ALA A CA 1
ATOM 696 C C . ALA A 1 91 ? -10.552 0.309 3.021 1.00 90.88 91 ALA A C 1
ATOM 698 O O . ALA A 1 91 ? -9.504 -0.265 3.312 1.00 90.88 91 ALA A O 1
ATOM 699 N N . LEU A 1 92 ? -11.320 0.936 3.911 1.00 90.19 92 LEU A N 1
ATOM 700 C CA . LEU A 1 92 ? -11.125 0.894 5.359 1.00 90.19 92 LEU A CA 1
ATOM 701 C C . LEU A 1 92 ? -12.267 0.076 5.966 1.00 90.19 92 LEU A C 1
ATOM 703 O O . LEU A 1 92 ? -13.406 0.191 5.504 1.00 90.19 92 LEU A O 1
ATOM 707 N N . SER A 1 93 ? -11.973 -0.771 6.950 1.00 85.00 93 SER A N 1
ATOM 708 C CA . SER A 1 93 ? -12.952 -1.649 7.611 1.00 85.00 93 SER A CA 1
ATOM 709 C C . SER A 1 93 ? -12.667 -1.824 9.091 1.00 85.00 93 SER A C 1
ATOM 711 O O . SER A 1 93 ? -11.472 -1.838 9.472 1.00 85.00 93 SER A O 1
#

Foldseek 3Di:
DLLVLLVVVQVVVQVVCCVPQVAGEEEDSVLSVLLQVQQVVDPPRNVSSVCCCVVPVVVVVVVVSVVCVVVVHRFHYWYWYADPVRDIDIDTD

Solvent-accessible surface area (backbone atoms only — not comparable to full-atom values): 5152 Å² total; per-residue (Å²): 112,65,50,58,53,48,50,55,51,51,53,52,48,30,51,52,46,28,72,74,62,67,19,47,58,48,64,42,73,67,42,43,54,54,54,40,56,64,22,74,78,41,102,53,44,70,63,45,49,51,45,48,44,63,72,45,52,47,52,56,49,50,52,54,52,52,51,34,55,76,66,73,44,78,54,53,35,36,39,38,39,64,43,99,89,68,46,82,37,79,49,77,68

Mean predicted aligned error: 4.84 Å